Protein AF-A0A0N9UB00-F1 (afdb_monomer_lite)

Sequence (100 aa):
MLTPPPKLEVSGDPWASEAGSKILNLLLACLRSSQEEGYLPGIDLKRYSFMYGSAVHGALSFILQNREMEESARWDASREAIDTLMDVIAATRCVECGSS

Foldseek 3Di:
DPDPPPPPPPVDDCLPDPVSVVVLVVLLVVLVVLVVVQWPPPDDSVVCSSVLSVQLVVQLVVLVPPPVDDPVRSVVSNVVSVVVSVVVRVVRGDPPPDDD

pLDDT: mean 78.71, std 13.79, range [39.59, 90.31]

Organism: Sphingopyxis macrogoltabida (NCBI:txid33050)

Structure (mmCIF, N/CA/C/O backbone):
data_AF-A0A0N9UB00-F1
#
_entry.id   AF-A0A0N9UB00-F1
#
loop_
_atom_site.group_PDB
_atom_site.id
_atom_site.type_symbol
_atom_site.label_atom_id
_atom_site.label_alt_id
_atom_site.label_comp_id
_atom_site.label_asym_id
_atom_site.label_entity_id
_atom_site.label_seq_id
_atom_site.pdbx_PDB_ins_code
_atom_site.Cartn_x
_atom_site.Cartn_y
_atom_site.Cartn_z
_atom_site.occupancy
_atom_site.B_iso_or_equiv
_atom_site.auth_seq_id
_atom_site.auth_comp_id
_atom_site.auth_asym_id
_atom_site.auth_atom_id
_atom_site.pdbx_PDB_model_num
ATOM 1 N N . MET A 1 1 ? 34.515 -9.883 -5.249 1.00 44.44 1 MET A N 1
ATOM 2 C CA . MET A 1 1 ? 33.652 -9.099 -4.340 1.00 44.44 1 MET A CA 1
ATOM 3 C C . MET A 1 1 ? 32.634 -8.368 -5.189 1.00 44.44 1 MET A C 1
ATOM 5 O O . MET A 1 1 ? 33.045 -7.698 -6.125 1.00 44.44 1 MET A O 1
ATOM 9 N N . LEU A 1 2 ? 31.341 -8.539 -4.907 1.00 57.75 2 LEU A N 1
ATOM 10 C CA . LEU A 1 2 ? 30.289 -7.712 -5.497 1.00 57.75 2 LEU A CA 1
ATOM 11 C C . LEU A 1 2 ? 30.378 -6.337 -4.833 1.00 57.75 2 LEU A C 1
ATOM 13 O O . LEU A 1 2 ? 30.244 -6.237 -3.614 1.00 57.75 2 LEU A O 1
ATOM 17 N N . THR A 1 3 ? 30.691 -5.305 -5.608 1.00 63.06 3 THR A N 1
ATOM 18 C CA .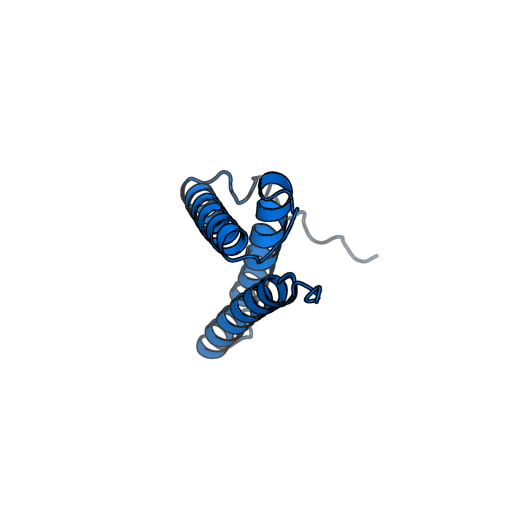 THR A 1 3 ? 30.658 -3.923 -5.128 1.00 63.06 3 THR A CA 1
ATOM 19 C C . THR A 1 3 ? 29.230 -3.639 -4.661 1.00 63.06 3 THR A C 1
ATOM 21 O O . THR A 1 3 ? 28.304 -3.885 -5.439 1.00 63.06 3 THR A O 1
ATOM 24 N N . PRO A 1 4 ? 29.008 -3.186 -3.413 1.00 54.44 4 PRO A N 1
ATOM 25 C CA . PRO A 1 4 ? 27.667 -2.821 -2.987 1.00 54.44 4 PRO A CA 1
ATOM 26 C C . PRO A 1 4 ? 27.141 -1.744 -3.944 1.00 54.44 4 PRO A C 1
ATOM 28 O O . PRO A 1 4 ? 27.926 -0.879 -4.354 1.00 54.44 4 PRO A O 1
ATOM 31 N N . PRO A 1 5 ? 25.857 -1.802 -4.343 1.00 54.06 5 PRO A N 1
ATOM 32 C CA . PRO A 1 5 ? 25.290 -0.772 -5.196 1.00 54.06 5 PRO A CA 1
ATOM 33 C C . PRO A 1 5 ? 25.541 0.597 -4.550 1.00 54.06 5 PRO A C 1
ATOM 35 O O . PRO A 1 5 ? 25.521 0.693 -3.314 1.00 54.06 5 PRO A O 1
ATOM 38 N N . PRO A 1 6 ? 25.836 1.640 -5.351 1.00 54.03 6 PRO A N 1
ATOM 39 C CA . PRO A 1 6 ? 26.011 2.983 -4.823 1.00 54.03 6 PRO A CA 1
ATOM 40 C C . PRO A 1 6 ? 24.818 3.283 -3.924 1.00 54.03 6 PRO A C 1
ATOM 42 O O . PRO A 1 6 ? 23.680 3.000 -4.304 1.00 54.03 6 PRO A O 1
ATOM 45 N N . LYS A 1 7 ? 25.089 3.771 -2.706 1.00 49.19 7 LYS A N 1
ATOM 46 C CA . LYS A 1 7 ? 24.031 4.179 -1.784 1.00 49.19 7 LYS A CA 1
ATOM 47 C C . LYS A 1 7 ? 23.116 5.101 -2.578 1.00 49.19 7 LYS A C 1
ATOM 49 O O . LYS A 1 7 ? 23.552 6.170 -2.995 1.00 49.19 7 LYS A O 1
ATOM 54 N N . LEU A 1 8 ? 21.888 4.654 -2.831 1.00 50.94 8 LEU A N 1
ATOM 55 C CA . LEU A 1 8 ? 20.814 5.537 -3.244 1.00 50.94 8 LEU A CA 1
ATOM 56 C C . LEU A 1 8 ? 20.717 6.555 -2.113 1.00 50.94 8 LEU A C 1
ATOM 58 O O . LEU A 1 8 ? 20.134 6.274 -1.068 1.00 50.94 8 LEU A O 1
ATOM 62 N N . GLU A 1 9 ? 21.361 7.707 -2.285 1.00 45.78 9 GLU A N 1
ATOM 63 C CA . GLU A 1 9 ? 21.137 8.898 -1.477 1.00 45.78 9 GLU A CA 1
ATOM 64 C C . GLU A 1 9 ? 19.727 9.416 -1.778 1.00 45.78 9 GLU A C 1
ATOM 66 O O . GLU A 1 9 ? 19.520 10.538 -2.216 1.00 45.78 9 GLU A O 1
ATOM 71 N N . VAL A 1 10 ? 18.715 8.590 -1.537 1.00 55.62 10 VAL A N 1
ATOM 72 C CA . VAL A 1 10 ? 17.367 9.072 -1.281 1.00 55.62 10 VAL A CA 1
ATOM 73 C C . VAL A 1 10 ? 17.294 9.218 0.235 1.00 55.62 10 VAL A C 1
ATOM 75 O O . VAL A 1 10 ? 16.621 8.475 0.937 1.00 55.62 10 VAL A O 1
ATOM 78 N N . SER A 1 11 ? 18.094 10.151 0.760 1.00 49.38 11 SER A N 1
ATOM 79 C CA . SER A 1 11 ? 18.148 10.513 2.184 1.00 49.38 11 SER A CA 1
ATOM 80 C C . SER A 1 11 ? 16.989 11.447 2.568 1.00 49.38 11 SER A C 1
ATOM 82 O O . SER A 1 11 ? 17.143 12.347 3.394 1.00 49.38 11 SER A O 1
ATOM 84 N N . GLY A 1 12 ? 15.828 11.264 1.948 1.00 63.62 12 GLY A N 1
ATOM 85 C CA . GLY A 1 12 ? 14.611 11.994 2.257 1.00 63.62 12 GLY A CA 1
ATOM 86 C C . GLY A 1 12 ? 13.487 10.997 2.448 1.00 63.62 12 GLY A C 1
ATOM 87 O O . GLY A 1 12 ? 13.320 10.099 1.626 1.00 63.62 12 GLY A O 1
ATOM 88 N N . ASP A 1 13 ? 12.726 11.153 3.529 1.00 69.00 13 ASP A N 1
ATOM 89 C CA . ASP A 1 13 ? 11.417 10.521 3.640 1.00 69.00 13 ASP A CA 1
ATOM 90 C C . ASP A 1 13 ? 10.626 10.839 2.350 1.00 69.00 13 ASP A C 1
ATOM 92 O O . ASP A 1 13 ? 10.404 12.021 2.063 1.00 69.00 13 ASP A O 1
ATOM 96 N N . PRO A 1 14 ? 10.239 9.835 1.536 1.00 65.19 14 PRO A N 1
ATOM 97 C CA . PRO A 1 14 ? 9.548 10.073 0.265 1.00 65.19 14 PRO A CA 1
ATOM 98 C C . PRO A 1 14 ? 8.217 10.818 0.462 1.00 65.19 14 PRO A C 1
ATOM 100 O O . PRO A 1 14 ? 7.726 11.486 -0.452 1.00 65.19 14 PRO A O 1
ATOM 103 N N . TRP A 1 15 ? 7.669 10.778 1.678 1.00 72.00 15 TRP A N 1
ATOM 104 C CA . TRP A 1 15 ? 6.443 11.461 2.072 1.00 72.00 15 TRP A CA 1
ATOM 105 C C . TRP 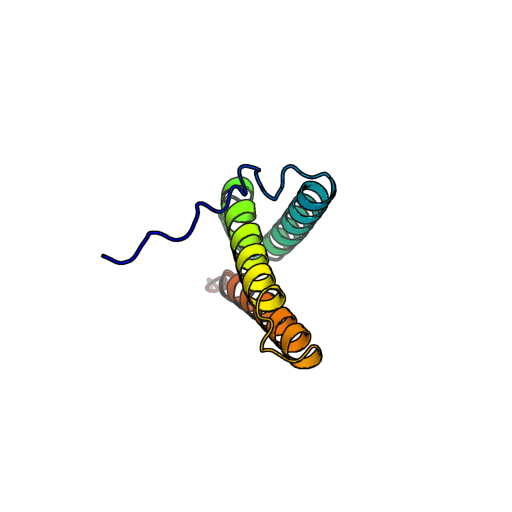A 1 15 ? 6.665 12.884 2.601 1.00 72.00 15 TRP A C 1
ATOM 107 O O . TRP A 1 15 ? 5.690 13.611 2.777 1.00 72.00 15 TRP A O 1
ATOM 117 N N . ALA A 1 16 ? 7.914 13.319 2.810 1.00 76.44 16 ALA A N 1
ATOM 118 C CA . ALA A 1 16 ? 8.222 14.661 3.316 1.00 76.44 16 ALA A CA 1
ATOM 119 C C . ALA A 1 16 ? 8.012 15.772 2.275 1.00 76.44 16 ALA A C 1
ATOM 121 O O . ALA A 1 16 ? 7.917 16.947 2.633 1.00 76.44 16 ALA A O 1
ATOM 122 N N . SER A 1 17 ? 7.930 15.424 0.987 1.00 80.12 17 SER A N 1
ATOM 123 C CA . SER A 1 17 ? 7.525 16.377 -0.049 1.00 80.12 17 SER A CA 1
ATOM 124 C C . SER A 1 17 ? 6.048 16.759 0.106 1.00 80.12 17 SER A C 1
ATOM 126 O O . SER A 1 17 ? 5.237 15.961 0.572 1.00 80.12 17 SER A O 1
ATOM 128 N N . GLU A 1 18 ? 5.657 17.960 -0.332 1.00 81.06 18 GLU A N 1
ATOM 129 C CA . GLU A 1 18 ? 4.247 18.380 -0.292 1.00 81.06 18 GLU A CA 1
ATOM 130 C C . GLU A 1 18 ? 3.341 17.406 -1.068 1.00 81.06 18 GLU A C 1
ATOM 132 O O . GLU A 1 18 ? 2.258 17.045 -0.604 1.00 81.06 18 GLU A O 1
ATOM 137 N N . ALA A 1 19 ? 3.802 16.9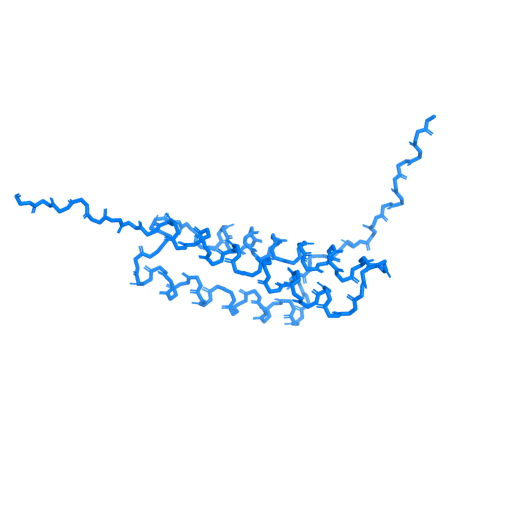40 -2.233 1.00 78.19 19 ALA A N 1
ATOM 138 C CA . ALA A 1 19 ? 3.090 15.957 -3.042 1.00 78.19 19 ALA A CA 1
ATOM 139 C C . ALA A 1 19 ? 2.982 14.600 -2.327 1.00 78.19 19 ALA A C 1
ATOM 141 O O . ALA A 1 19 ? 1.888 14.043 -2.243 1.00 78.19 19 ALA A O 1
ATOM 142 N N . GLY A 1 20 ? 4.087 14.107 -1.756 1.00 77.88 20 GLY A N 1
ATOM 143 C CA . GLY A 1 20 ? 4.110 12.875 -0.969 1.00 77.88 20 GLY A CA 1
ATOM 144 C C . GLY A 1 20 ? 3.143 12.946 0.212 1.00 77.88 20 GLY A C 1
ATOM 145 O O . GLY A 1 20 ? 2.279 12.086 0.356 1.00 77.88 20 GLY A O 1
ATOM 146 N N . SER A 1 21 ? 3.192 14.023 0.994 1.00 81.50 21 SER A N 1
ATOM 147 C CA . SER A 1 21 ? 2.289 14.238 2.127 1.00 81.50 21 SER A CA 1
ATOM 148 C C . SER A 1 21 ? 0.813 14.256 1.708 1.00 81.50 21 SER A C 1
ATOM 150 O O . SER A 1 21 ? -0.026 13.632 2.362 1.00 81.50 21 SER A O 1
ATOM 152 N N . LYS A 1 22 ? 0.464 14.898 0.583 1.00 84.81 22 LYS A N 1
ATOM 153 C CA . LYS A 1 22 ? -0.910 14.871 0.042 1.00 84.81 22 LYS A CA 1
ATOM 154 C C . LYS A 1 22 ? -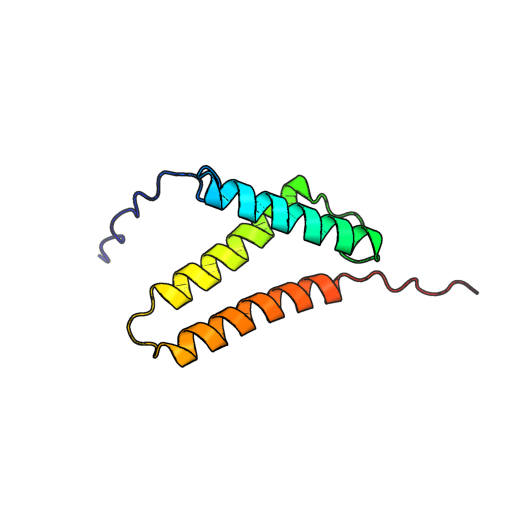1.358 13.454 -0.320 1.00 84.81 22 LYS A C 1
ATOM 156 O O . LYS A 1 22 ? -2.469 13.069 0.039 1.00 84.81 22 LYS A O 1
ATOM 161 N N . ILE A 1 23 ? -0.500 12.677 -0.981 1.00 82.12 23 ILE A N 1
ATOM 162 C CA . ILE A 1 23 ? -0.795 11.284 -1.349 1.00 82.12 23 ILE A CA 1
ATOM 163 C C . ILE A 1 23 ? -0.977 10.422 -0.094 1.00 82.12 23 ILE A C 1
ATOM 165 O O . ILE A 1 23 ? -1.949 9.674 -0.005 1.00 82.12 23 ILE A O 1
ATOM 169 N N . LEU A 1 24 ? -0.101 10.561 0.904 1.00 82.56 24 LEU A N 1
ATOM 170 C CA . LEU A 1 24 ? -0.202 9.815 2.160 1.00 82.56 24 LEU A CA 1
ATOM 171 C C . LEU A 1 24 ? -1.488 10.154 2.926 1.00 82.56 24 LEU A C 1
ATOM 173 O O . LEU A 1 24 ? -2.143 9.261 3.462 1.00 82.56 24 LEU A O 1
ATOM 177 N N . ASN A 1 25 ? -1.877 11.430 2.955 1.00 86.56 25 ASN A N 1
ATOM 178 C CA . ASN A 1 25 ? -3.125 11.863 3.581 1.00 86.56 25 ASN A CA 1
ATOM 179 C C . ASN A 1 25 ? -4.360 11.329 2.845 1.00 86.56 25 ASN A C 1
ATOM 181 O O . ASN A 1 25 ? -5.323 10.925 3.497 1.00 86.56 25 ASN A O 1
ATOM 185 N N . LEU A 1 26 ? -4.329 11.278 1.510 1.00 86.81 26 LEU A N 1
ATOM 186 C CA . LEU A 1 26 ? -5.398 10.667 0.721 1.00 86.81 26 LEU A CA 1
ATOM 187 C C . LEU A 1 26 ? -5.506 9.164 1.005 1.00 86.81 26 LEU A C 1
ATOM 189 O O . LEU A 1 26 ? -6.597 8.674 1.279 1.00 86.81 26 LEU A O 1
ATOM 193 N N . LEU A 1 27 ? -4.377 8.448 1.027 1.00 86.06 27 LEU A N 1
ATOM 194 C CA . LEU A 1 27 ? -4.340 7.032 1.395 1.00 86.06 27 LEU A CA 1
ATOM 195 C C . LEU A 1 27 ? -4.914 6.808 2.800 1.00 86.06 27 LEU A C 1
ATOM 197 O O . LEU A 1 27 ? -5.736 5.919 2.998 1.00 86.06 27 LEU A O 1
ATOM 201 N N . LEU A 1 28 ? -4.527 7.638 3.772 1.00 88.25 28 LEU A N 1
ATOM 202 C CA . LEU A 1 28 ? -5.076 7.599 5.127 1.00 88.25 28 LEU A CA 1
ATOM 203 C C . LEU A 1 28 ? -6.596 7.793 5.149 1.00 88.25 28 LEU A C 1
ATOM 205 O O . LEU A 1 28 ? -7.275 7.091 5.895 1.00 88.25 28 LEU A O 1
ATOM 209 N N . ALA A 1 29 ? -7.130 8.721 4.353 1.00 89.19 29 ALA A N 1
ATOM 210 C CA . ALA A 1 29 ? -8.570 8.932 4.244 1.00 89.19 29 ALA A CA 1
ATOM 211 C C . ALA A 1 29 ? -9.279 7.702 3.650 1.00 89.19 29 ALA A C 1
ATOM 213 O O . ALA A 1 29 ? -10.274 7.247 4.211 1.00 89.19 29 ALA A O 1
ATOM 214 N N . CYS A 1 30 ? -8.728 7.108 2.587 1.00 87.19 30 CYS A N 1
ATOM 215 C CA . CYS A 1 30 ? -9.271 5.891 1.978 1.00 87.19 30 CYS A CA 1
ATOM 216 C C . CYS A 1 30 ? -9.254 4.698 2.945 1.00 87.19 30 CYS A C 1
ATOM 218 O O . CYS A 1 30 ? -10.248 3.984 3.060 1.00 87.19 30 CYS A O 1
ATOM 220 N N . LEU A 1 31 ? -8.153 4.495 3.676 1.00 89.25 31 LEU A N 1
ATOM 221 C CA . LEU A 1 31 ? -8.038 3.416 4.661 1.00 89.25 31 LEU A CA 1
ATOM 222 C C . LEU A 1 31 ? -9.016 3.603 5.831 1.00 89.25 31 LEU A C 1
ATOM 224 O O . LEU A 1 31 ? -9.579 2.621 6.305 1.00 89.25 31 LEU A O 1
ATOM 228 N N . ARG A 1 32 ? -9.253 4.847 6.274 1.00 90.19 32 ARG A N 1
ATOM 229 C CA . ARG A 1 32 ? -10.265 5.159 7.301 1.00 90.19 32 ARG A CA 1
ATOM 230 C C . ARG A 1 32 ? -11.674 4.844 6.823 1.00 90.19 32 ARG A C 1
ATOM 232 O O . ARG A 1 32 ? -12.395 4.151 7.524 1.00 90.19 32 ARG A O 1
ATOM 239 N N . SER A 1 33 ? -12.025 5.283 5.617 1.00 90.25 33 SER A N 1
ATOM 240 C CA . SER A 1 33 ? -13.322 4.956 5.019 1.00 90.25 33 SER A CA 1
ATOM 241 C C . SER A 1 33 ? -13.488 3.442 4.840 1.00 90.25 33 SER A C 1
ATOM 243 O O . SER A 1 33 ? -14.535 2.894 5.156 1.00 90.25 33 SER A O 1
ATOM 245 N N . SER A 1 34 ? -12.426 2.734 4.444 1.00 89.69 34 SER A N 1
ATOM 246 C CA . SER A 1 34 ? -12.443 1.265 4.374 1.00 89.69 34 SER A CA 1
ATOM 247 C C . SER A 1 34 ? -12.673 0.632 5.753 1.00 89.69 34 SER A C 1
ATOM 249 O O . SER A 1 34 ? -13.402 -0.349 5.864 1.00 89.69 34 SER A O 1
ATOM 251 N N . GLN A 1 35 ? -12.094 1.199 6.817 1.00 90.31 35 GLN A N 1
ATOM 252 C CA . GLN A 1 35 ? -12.354 0.745 8.186 1.00 90.31 35 GLN A CA 1
ATOM 253 C C . GLN A 1 35 ? -13.796 0.950 8.637 1.00 90.31 35 GLN A C 1
ATOM 255 O O . GLN A 1 35 ? -14.359 0.062 9.274 1.00 90.31 35 GLN A O 1
ATOM 260 N N . GLU A 1 36 ? -14.396 2.087 8.297 1.00 89.50 36 GLU A N 1
ATOM 261 C CA . GLU A 1 36 ? -15.804 2.377 8.592 1.00 89.50 36 GLU A CA 1
ATOM 262 C C . GLU A 1 36 ? -16.748 1.362 7.919 1.00 89.50 36 GLU A C 1
ATOM 264 O O . GLU A 1 36 ? -17.762 0.989 8.503 1.00 89.50 36 GLU A O 1
ATOM 269 N N . GLU A 1 37 ? -16.361 0.829 6.757 1.00 89.69 37 GLU A N 1
ATOM 270 C CA . GLU A 1 37 ? -17.086 -0.215 6.015 1.00 89.69 37 GLU A CA 1
ATOM 271 C C . GLU A 1 37 ? -16.771 -1.658 6.481 1.00 89.69 37 GLU A C 1
ATOM 273 O O . GLU A 1 37 ? -17.236 -2.635 5.886 1.00 89.69 37 GLU A O 1
ATOM 278 N N . GLY A 1 38 ? -15.980 -1.827 7.548 1.00 89.81 38 GLY A N 1
ATOM 279 C CA . GLY A 1 38 ? -15.682 -3.131 8.156 1.00 89.81 38 GLY A CA 1
ATOM 280 C C . GLY A 1 38 ? -14.455 -3.864 7.595 1.00 89.81 38 GLY A C 1
ATOM 281 O O . GLY A 1 38 ? -14.238 -5.039 7.913 1.00 89.81 38 GLY A O 1
ATOM 282 N N . TYR A 1 39 ? -13.634 -3.196 6.782 1.00 89.94 39 TYR A N 1
ATOM 283 C CA . TYR A 1 39 ? -12.306 -3.684 6.396 1.00 89.94 39 TYR A CA 1
ATOM 284 C C . TYR A 1 39 ? -11.256 -3.285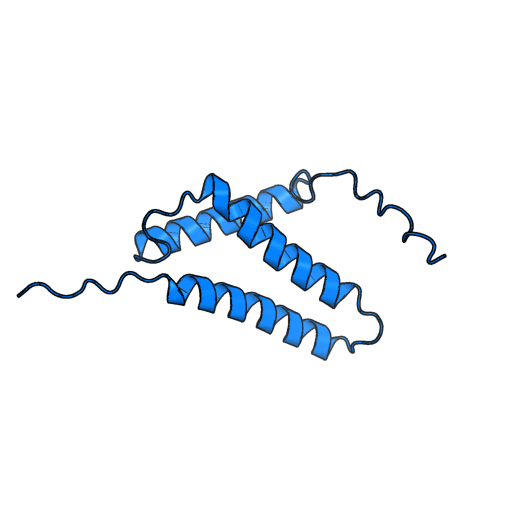 7.448 1.00 89.94 39 TYR A C 1
ATOM 286 O O . TYR A 1 39 ? -11.478 -2.411 8.273 1.00 89.94 39 TYR A O 1
ATOM 294 N N . LEU A 1 40 ? -10.085 -3.920 7.446 1.00 89.38 40 LEU A N 1
ATOM 295 C CA . LEU A 1 40 ? -8.946 -3.600 8.321 1.00 89.38 40 LEU A CA 1
ATOM 296 C C . LEU A 1 40 ? -9.298 -3.511 9.831 1.00 89.38 40 LEU A C 1
ATOM 298 O O . LEU A 1 40 ? -8.838 -2.581 10.507 1.00 89.38 40 LEU A O 1
ATOM 302 N N . PRO A 1 41 ? -10.100 -4.437 10.393 1.00 89.75 41 PRO A N 1
ATOM 303 C CA . PRO A 1 41 ? -10.618 -4.320 11.752 1.00 89.75 41 PRO A CA 1
ATOM 304 C C . PRO A 1 41 ? -9.485 -4.309 12.785 1.00 89.75 41 PRO A C 1
ATOM 306 O O . PRO A 1 41 ? -8.594 -5.157 12.773 1.00 89.75 41 PRO A O 1
ATOM 309 N N . GLY A 1 42 ? -9.510 -3.329 13.693 1.00 85.38 42 GLY A N 1
ATOM 310 C CA . GLY A 1 42 ? -8.543 -3.218 14.793 1.00 85.38 42 GLY A CA 1
ATOM 311 C C . GLY A 1 42 ? -7.115 -2.825 14.386 1.00 85.38 42 GLY A C 1
ATOM 312 O O . GLY A 1 42 ? -6.234 -2.776 15.244 1.00 85.38 42 GLY A O 1
ATOM 313 N N . ILE A 1 43 ? -6.867 -2.525 13.107 1.00 87.50 43 ILE A N 1
ATOM 314 C CA . ILE A 1 43 ? -5.551 -2.087 12.630 1.00 87.50 43 ILE A CA 1
ATOM 315 C C . ILE A 1 43 ? -5.316 -0.615 13.002 1.00 87.50 43 ILE A C 1
ATOM 317 O O . ILE A 1 43 ? -6.154 0.251 12.753 1.00 87.50 43 ILE A O 1
ATOM 321 N N . ASP A 1 44 ? -4.135 -0.308 13.547 1.00 87.81 44 ASP A N 1
ATOM 322 C CA . ASP A 1 44 ? -3.682 1.074 13.735 1.00 87.81 44 ASP A CA 1
ATOM 323 C C . ASP A 1 44 ? -3.282 1.689 12.387 1.00 87.81 44 ASP A C 1
ATOM 325 O O . ASP A 1 44 ? -2.163 1.511 11.895 1.00 87.81 44 ASP A O 1
ATOM 329 N N . LEU A 1 45 ? -4.197 2.453 11.794 1.00 83.56 45 LEU A N 1
ATOM 330 C CA . LEU A 1 45 ? -3.963 3.085 10.501 1.00 83.56 45 LEU A CA 1
ATOM 331 C C . LEU A 1 45 ? -2.795 4.066 10.495 1.00 83.56 45 LEU A C 1
ATOM 333 O O . LEU A 1 45 ? -2.203 4.244 9.439 1.00 83.56 45 LEU A O 1
ATOM 337 N N . LYS A 1 46 ? -2.419 4.695 11.616 1.00 79.56 46 LYS A N 1
ATOM 338 C CA . LYS A 1 46 ? -1.239 5.580 11.622 1.00 79.56 46 LYS A CA 1
ATOM 339 C C . LYS A 1 46 ? 0.046 4.782 11.444 1.00 79.56 46 LYS A C 1
ATOM 341 O O . LYS A 1 46 ? 0.966 5.244 10.777 1.00 79.56 46 LYS A O 1
ATOM 346 N N . ARG A 1 47 ? 0.101 3.587 12.033 1.00 78.62 47 ARG A N 1
ATOM 347 C CA . ARG A 1 47 ? 1.252 2.687 11.938 1.00 78.62 47 ARG A CA 1
ATOM 348 C C . ARG A 1 47 ? 1.317 1.973 10.589 1.00 78.62 47 ARG A C 1
ATOM 350 O O . ARG A 1 47 ? 2.406 1.784 10.056 1.00 78.62 47 ARG A O 1
ATOM 357 N N . TYR A 1 48 ? 0.167 1.585 10.044 1.00 81.06 48 TYR A N 1
ATOM 358 C CA . TYR A 1 48 ? 0.097 0.765 8.834 1.00 81.06 48 TYR A CA 1
ATOM 359 C C . TYR A 1 48 ? -0.074 1.564 7.535 1.00 81.06 48 TYR A C 1
ATOM 361 O O . TYR A 1 48 ? 0.296 1.058 6.478 1.00 81.06 48 TYR A O 1
ATOM 369 N N . SER A 1 49 ? -0.542 2.816 7.568 1.00 81.06 49 SER A N 1
ATOM 370 C CA . SER A 1 49 ? -0.649 3.651 6.359 1.00 81.06 49 SER A CA 1
ATOM 371 C C . SER A 1 49 ? 0.698 3.892 5.693 1.00 81.06 49 SER A C 1
ATOM 373 O O . SER A 1 49 ? 0.798 3.807 4.474 1.00 81.06 49 SER A O 1
ATOM 375 N N . PHE A 1 50 ? 1.745 4.127 6.488 1.00 81.62 50 PHE A N 1
ATOM 376 C CA . PHE A 1 50 ? 3.100 4.272 5.974 1.00 81.62 50 PHE A CA 1
ATOM 377 C C . PHE A 1 50 ? 3.570 2.985 5.293 1.00 81.62 50 PHE A C 1
ATOM 379 O O . PHE A 1 50 ? 4.187 3.044 4.233 1.00 81.62 50 PHE A O 1
ATOM 386 N N . MET A 1 51 ? 3.255 1.820 5.868 1.00 85.12 51 MET A N 1
ATOM 387 C CA . MET A 1 51 ? 3.598 0.520 5.289 1.00 85.12 51 MET A CA 1
ATOM 388 C C . MET A 1 51 ? 2.887 0.309 3.946 1.00 85.12 51 MET A C 1
ATOM 390 O O . MET A 1 51 ? 3.552 0.025 2.953 1.00 85.12 51 MET A O 1
ATOM 394 N N . TYR A 1 52 ? 1.564 0.500 3.895 1.00 83.50 52 TYR A N 1
ATOM 395 C CA . TYR A 1 52 ? 0.783 0.369 2.661 1.00 83.50 52 TYR A CA 1
ATOM 396 C C . TYR A 1 52 ? 1.226 1.372 1.593 1.00 83.50 52 TYR A C 1
ATOM 398 O O . TYR A 1 52 ? 1.458 0.994 0.446 1.00 83.50 52 TYR A O 1
ATOM 406 N N . GLY A 1 53 ? 1.424 2.633 1.981 1.00 82.00 53 GLY A N 1
ATOM 407 C CA . GLY A 1 53 ? 1.923 3.671 1.086 1.00 82.00 53 GLY A CA 1
ATOM 408 C C . GLY A 1 53 ? 3.303 3.326 0.541 1.00 82.00 53 GLY A C 1
ATOM 409 O O . GLY A 1 53 ? 3.534 3.445 -0.658 1.00 82.00 53 GLY A O 1
ATOM 410 N N . SER A 1 54 ? 4.216 2.856 1.396 1.00 83.19 54 SER A N 1
ATOM 411 C CA . SER A 1 54 ? 5.577 2.488 0.991 1.00 83.19 54 SER A CA 1
ATOM 412 C C . SER A 1 54 ? 5.603 1.259 0.085 1.00 83.19 54 SER A C 1
ATOM 414 O O . SER A 1 54 ? 6.418 1.212 -0.831 1.00 83.19 54 SER A O 1
ATOM 416 N N . ALA A 1 55 ? 4.705 0.291 0.294 1.00 85.25 55 ALA A N 1
ATOM 417 C CA . ALA A 1 55 ? 4.569 -0.872 -0.580 1.00 85.25 55 ALA A CA 1
ATOM 418 C C . ALA A 1 55 ? 4.139 -0.460 -1.998 1.00 85.25 55 ALA A C 1
ATOM 420 O O . ALA A 1 55 ? 4.801 -0.831 -2.967 1.00 85.25 55 ALA A O 1
ATOM 421 N N . VAL A 1 56 ? 3.100 0.376 -2.121 1.00 83.44 56 VAL A N 1
ATOM 422 C CA . VAL A 1 56 ? 2.643 0.901 -3.421 1.00 83.44 56 VAL A CA 1
ATOM 423 C C . VAL A 1 56 ? 3.705 1.783 -4.063 1.00 83.44 56 VAL A C 1
ATOM 425 O O . VAL A 1 56 ? 4.034 1.594 -5.230 1.00 83.44 56 VAL A O 1
ATOM 428 N N . HIS A 1 57 ? 4.293 2.714 -3.307 1.00 83.88 57 HIS A N 1
ATOM 429 C CA . HIS A 1 57 ? 5.370 3.567 -3.805 1.00 83.88 57 HIS A CA 1
ATOM 430 C C . HIS A 1 57 ? 6.559 2.736 -4.305 1.00 83.88 57 HIS A C 1
ATOM 432 O O . HIS A 1 57 ? 7.109 3.031 -5.365 1.00 83.88 57 HIS A O 1
ATOM 438 N N . GLY A 1 58 ? 6.956 1.696 -3.566 1.00 83.81 58 GLY A N 1
ATOM 439 C CA . GLY A 1 58 ? 8.026 0.778 -3.949 1.00 83.81 58 GLY A CA 1
ATOM 440 C C . GLY A 1 58 ? 7.712 0.020 -5.237 1.00 83.81 58 GLY A C 1
ATOM 441 O O . GLY A 1 58 ? 8.536 0.022 -6.150 1.00 83.81 58 GLY A O 1
ATOM 442 N N . ALA A 1 59 ? 6.511 -0.557 -5.343 1.00 84.44 59 ALA A N 1
ATOM 443 C CA . ALA A 1 59 ? 6.063 -1.261 -6.543 1.00 84.44 59 ALA A CA 1
ATOM 444 C C . ALA A 1 59 ? 6.036 -0.334 -7.769 1.00 84.44 59 ALA A C 1
ATOM 446 O O . ALA A 1 59 ? 6.638 -0.645 -8.795 1.00 84.44 59 ALA A O 1
ATOM 447 N N . LEU A 1 60 ? 5.428 0.849 -7.643 1.00 83.62 60 LEU A N 1
ATOM 448 C CA . LEU A 1 60 ? 5.373 1.838 -8.721 1.00 83.62 60 LEU A CA 1
ATOM 449 C C . LEU A 1 60 ? 6.762 2.351 -9.107 1.00 83.62 60 LEU A C 1
ATOM 451 O O . LEU A 1 60 ? 7.061 2.472 -10.291 1.00 83.62 60 LEU A O 1
ATOM 455 N N . SER A 1 61 ? 7.635 2.617 -8.132 1.00 82.56 61 SER A N 1
ATOM 456 C CA . SER A 1 61 ? 9.015 3.039 -8.404 1.00 82.56 61 SER A CA 1
ATOM 457 C C . SER A 1 61 ? 9.772 1.975 -9.190 1.00 82.56 61 SER A C 1
ATOM 459 O O . SER A 1 61 ? 10.456 2.307 -10.154 1.00 82.56 61 SER A O 1
ATOM 461 N N . PHE A 1 62 ? 9.618 0.703 -8.816 1.00 83.06 62 PHE A N 1
ATOM 462 C CA . PHE A 1 62 ? 10.231 -0.417 -9.523 1.00 83.06 62 PHE A CA 1
ATOM 463 C C . PHE A 1 62 ? 9.728 -0.520 -10.971 1.00 83.06 62 PHE A C 1
ATOM 465 O O . PHE A 1 62 ? 10.533 -0.623 -11.894 1.00 83.06 62 PHE A O 1
ATOM 472 N N . ILE A 1 63 ? 8.412 -0.410 -11.182 1.00 83.69 63 ILE A N 1
ATOM 473 C CA . ILE A 1 63 ? 7.789 -0.456 -12.513 1.00 83.69 63 ILE A CA 1
ATOM 474 C C . ILE A 1 63 ? 8.247 0.724 -13.383 1.00 83.69 63 ILE A C 1
ATOM 476 O O . ILE A 1 63 ? 8.642 0.533 -14.531 1.00 83.69 63 ILE A O 1
ATOM 480 N N . LEU A 1 64 ? 8.234 1.946 -12.845 1.00 77.38 64 LEU A N 1
ATOM 481 C CA . LEU A 1 64 ? 8.607 3.158 -13.582 1.00 77.38 64 LEU A CA 1
ATOM 482 C C . LEU A 1 64 ? 10.102 3.221 -13.912 1.00 77.38 64 LEU A C 1
ATOM 484 O O . LEU A 1 64 ? 10.482 3.779 -14.941 1.00 77.38 64 LEU A O 1
ATOM 488 N N . GLN A 1 65 ? 10.959 2.662 -13.055 1.00 81.88 65 GLN A N 1
ATOM 489 C CA . GLN A 1 65 ? 12.401 2.593 -13.297 1.00 81.88 65 GLN A CA 1
ATOM 490 C C . GLN A 1 65 ? 12.786 1.480 -14.279 1.00 81.88 65 GLN A C 1
ATOM 492 O O . GLN A 1 65 ? 13.904 1.503 -14.803 1.00 81.88 65 GLN A O 1
ATOM 497 N N . ASN A 1 66 ? 11.883 0.538 -14.567 1.00 82.69 66 ASN A N 1
ATOM 498 C CA . ASN A 1 66 ? 12.124 -0.516 -15.540 1.00 82.69 66 ASN A CA 1
ATOM 499 C C . ASN A 1 66 ? 12.063 0.036 -16.975 1.00 82.69 66 ASN A C 1
ATOM 501 O O . ASN A 1 66 ? 11.008 0.113 -17.605 1.00 82.69 66 ASN A O 1
ATOM 505 N N . ARG A 1 67 ? 13.235 0.413 -17.494 1.00 77.06 67 ARG A N 1
ATOM 506 C CA . ARG A 1 67 ? 13.401 0.971 -18.845 1.00 77.06 67 ARG A CA 1
ATOM 507 C C . ARG A 1 67 ? 13.183 -0.046 -19.967 1.00 77.06 67 ARG A C 1
ATOM 509 O O . ARG A 1 67 ? 13.029 0.376 -21.106 1.00 77.06 67 ARG A O 1
ATOM 516 N N . GLU A 1 68 ? 13.190 -1.3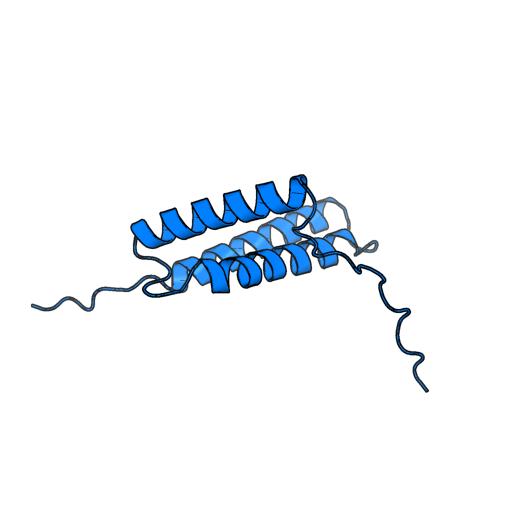42 -19.660 1.00 86.12 68 GLU A N 1
ATOM 517 C CA . GLU A 1 68 ? 12.969 -2.411 -20.642 1.00 86.12 68 GLU A CA 1
ATOM 518 C C . GLU A 1 68 ? 11.479 -2.688 -20.874 1.00 86.12 68 GLU A C 1
ATOM 520 O O . GLU A 1 68 ? 11.114 -3.293 -21.877 1.00 86.12 68 GLU A O 1
ATOM 525 N N . MET A 1 69 ? 10.604 -2.234 -19.970 1.00 85.56 69 MET A N 1
ATOM 526 C CA . MET A 1 69 ? 9.163 -2.349 -20.162 1.00 85.56 69 MET A CA 1
ATOM 527 C C . MET A 1 69 ? 8.631 -1.260 -21.094 1.00 85.56 69 MET A C 1
ATOM 529 O O . MET A 1 69 ? 8.880 -0.062 -20.905 1.00 85.56 69 MET A O 1
ATOM 533 N N . GLU A 1 70 ? 7.792 -1.682 -22.034 1.00 89.62 70 GLU A N 1
ATOM 534 C CA . GLU A 1 70 ? 6.958 -0.794 -22.842 1.00 89.62 70 GLU A CA 1
ATOM 535 C C . GLU A 1 70 ? 6.024 0.056 -21.963 1.00 89.62 70 GLU A C 1
ATOM 537 O O . GLU A 1 70 ? 5.642 -0.332 -20.856 1.00 89.62 70 GLU A O 1
ATOM 542 N N . GLU A 1 71 ? 5.648 1.239 -22.449 1.00 84.75 71 GLU A N 1
ATOM 543 C CA . GLU A 1 71 ? 4.849 2.204 -21.680 1.00 84.75 71 GLU A CA 1
ATOM 544 C C . GLU A 1 71 ? 3.470 1.656 -21.281 1.00 84.75 71 GLU A C 1
ATOM 546 O O . GLU A 1 71 ? 3.060 1.801 -20.128 1.00 84.75 71 GLU A O 1
ATOM 551 N N . SER A 1 72 ? 2.784 0.961 -22.194 1.00 87.62 72 SER A N 1
ATOM 552 C CA . SER A 1 72 ? 1.503 0.305 -21.899 1.00 87.62 72 SER A CA 1
ATOM 553 C C . SER A 1 72 ? 1.650 -0.773 -20.824 1.00 87.62 72 SER A C 1
ATOM 555 O O . SER A 1 72 ? 0.872 -0.803 -19.875 1.00 87.62 72 SER A O 1
ATOM 557 N N . ALA A 1 73 ? 2.705 -1.589 -20.907 1.00 87.44 73 ALA A N 1
ATOM 558 C CA . ALA A 1 73 ? 2.999 -2.619 -19.916 1.00 87.44 73 ALA A CA 1
ATOM 559 C C . ALA A 1 73 ? 3.307 -2.022 -18.531 1.00 87.44 73 ALA A C 1
ATOM 561 O O . ALA A 1 73 ? 2.922 -2.596 -17.514 1.00 87.44 73 ALA A O 1
ATOM 562 N N . ARG A 1 74 ? 3.962 -0.851 -18.464 1.00 85.12 74 ARG A N 1
ATOM 563 C CA . ARG A 1 74 ? 4.172 -0.116 -17.200 1.00 85.12 74 ARG A CA 1
ATOM 564 C C . ARG A 1 74 ? 2.858 0.349 -16.584 1.00 85.12 74 ARG A C 1
ATOM 566 O O . ARG A 1 74 ? 2.700 0.263 -15.366 1.00 85.12 74 ARG A O 1
ATOM 573 N N . TRP A 1 75 ? 1.917 0.824 -17.397 1.00 85.81 75 TRP A N 1
ATOM 574 C CA . TRP A 1 75 ? 0.598 1.221 -16.909 1.00 85.81 75 TRP A CA 1
ATOM 575 C C . TRP A 1 75 ? -0.212 0.026 -16.398 1.00 85.81 75 TRP A C 1
ATOM 577 O O . TRP A 1 75 ? -0.770 0.096 -15.303 1.00 85.81 75 TRP A O 1
ATOM 587 N N . ASP A 1 76 ? -0.211 -1.085 -17.136 1.00 89.00 76 ASP A N 1
ATOM 588 C CA . ASP A 1 76 ? -0.920 -2.301 -16.731 1.00 89.00 76 ASP A CA 1
ATOM 589 C C . ASP A 1 76 ? -0.348 -2.881 -15.429 1.00 89.00 76 ASP A C 1
ATOM 591 O O . ASP A 1 76 ? -1.104 -3.122 -14.489 1.00 89.00 76 ASP A O 1
ATOM 595 N N . ALA A 1 77 ? 0.980 -2.976 -15.301 1.00 86.56 77 ALA A N 1
ATOM 596 C CA . ALA A 1 77 ? 1.623 -3.410 -14.059 1.00 86.56 77 ALA A CA 1
ATOM 597 C C . ALA A 1 77 ? 1.343 -2.463 -12.876 1.00 86.56 77 ALA A C 1
ATOM 599 O O . ALA A 1 77 ? 1.207 -2.899 -11.733 1.00 86.56 77 ALA A O 1
ATOM 600 N N . SER A 1 78 ? 1.246 -1.152 -13.132 1.00 85.31 78 SER A N 1
ATOM 601 C CA . SER A 1 78 ? 0.910 -0.171 -12.090 1.00 85.31 78 SER A CA 1
ATOM 602 C C . SER A 1 78 ? -0.519 -0.360 -11.586 1.00 85.31 78 SER A C 1
ATOM 604 O O . SER A 1 78 ? -0.758 -0.271 -10.382 1.00 85.31 78 SER A O 1
ATOM 606 N N . ARG A 1 79 ? -1.459 -0.653 -12.494 1.00 87.44 79 ARG A N 1
ATOM 607 C CA . ARG A 1 79 ? -2.838 -1.002 -12.138 1.00 87.44 79 ARG A CA 1
ATOM 608 C C . ARG A 1 79 ? -2.872 -2.285 -11.310 1.00 87.44 79 ARG A C 1
ATOM 610 O O . ARG A 1 79 ? -3.464 -2.279 -10.240 1.00 87.44 79 ARG A O 1
ATOM 617 N N . GLU A 1 80 ? -2.168 -3.328 -11.742 1.00 90.06 80 GLU A N 1
ATOM 618 C CA . GLU A 1 80 ? -2.115 -4.616 -11.038 1.00 90.06 80 GLU A CA 1
ATOM 619 C C . GLU A 1 80 ? -1.546 -4.487 -9.614 1.00 90.06 80 GLU A C 1
ATOM 621 O O . GLU A 1 80 ? -2.056 -5.101 -8.676 1.00 90.06 80 GLU A O 1
ATOM 626 N N . ALA A 1 81 ? -0.541 -3.628 -9.410 1.00 87.62 81 ALA A N 1
ATOM 627 C CA . ALA A 1 81 ? -0.008 -3.339 -8.079 1.00 87.62 81 ALA A CA 1
ATOM 628 C C . ALA A 1 81 ? -1.043 -2.668 -7.155 1.00 87.62 81 ALA A C 1
ATOM 630 O O . ALA A 1 81 ? -1.083 -2.955 -5.956 1.00 87.62 81 ALA A O 1
ATOM 631 N N . ILE A 1 82 ? -1.880 -1.781 -7.701 1.00 85.50 82 ILE A N 1
ATOM 632 C CA . ILE A 1 82 ? -2.971 -1.134 -6.960 1.00 85.50 82 ILE A CA 1
ATOM 633 C C . ILE A 1 82 ? -4.080 -2.145 -6.662 1.00 85.50 82 ILE A C 1
ATOM 635 O O . ILE A 1 82 ? -4.513 -2.232 -5.515 1.00 85.50 82 ILE A O 1
ATOM 639 N N . ASP A 1 83 ? -4.495 -2.934 -7.654 1.00 89.25 83 ASP A N 1
ATOM 640 C CA . ASP A 1 83 ? -5.529 -3.963 -7.499 1.00 89.25 83 ASP A CA 1
ATOM 641 C C . ASP A 1 83 ? -5.120 -4.985 -6.431 1.00 89.25 83 ASP A C 1
ATOM 643 O O . ASP A 1 83 ? -5.890 -5.274 -5.519 1.00 89.25 83 ASP A O 1
ATOM 647 N N . THR A 1 84 ? -3.856 -5.414 -6.438 1.00 88.94 84 THR A N 1
ATOM 648 C CA . THR A 1 84 ? -3.300 -6.304 -5.408 1.00 88.94 84 THR A CA 1
ATOM 649 C C . THR A 1 84 ? -3.415 -5.703 -4.004 1.00 88.94 84 THR A C 1
ATOM 651 O O . THR A 1 84 ? -3.759 -6.405 -3.052 1.00 88.94 84 THR A O 1
ATOM 654 N N . LEU A 1 85 ? -3.143 -4.402 -3.834 1.00 87.56 85 LEU A N 1
ATOM 655 C CA . LEU A 1 85 ? -3.323 -3.747 -2.536 1.00 87.56 85 LEU A CA 1
ATOM 656 C C . LEU A 1 85 ? -4.799 -3.753 -2.116 1.00 87.56 85 LEU A C 1
ATOM 658 O O . LEU A 1 85 ? -5.105 -4.016 -0.949 1.00 87.56 85 LEU A O 1
ATOM 662 N N . MET A 1 86 ? -5.701 -3.453 -3.048 1.00 86.94 86 MET A N 1
ATOM 663 C CA . MET A 1 86 ? -7.138 -3.450 -2.783 1.00 86.94 86 MET A CA 1
ATOM 664 C C . MET A 1 86 ? -7.635 -4.843 -2.391 1.00 86.94 86 MET A C 1
ATOM 666 O O . MET A 1 86 ? -8.406 -4.950 -1.439 1.00 86.94 86 MET A O 1
ATOM 670 N N . ASP A 1 87 ? -7.129 -5.901 -3.023 1.00 89.62 87 ASP A N 1
ATOM 671 C CA . ASP A 1 87 ? -7.435 -7.289 -2.668 1.00 89.62 87 ASP A CA 1
ATOM 672 C C . ASP A 1 87 ? -6.934 -7.652 -1.265 1.00 89.62 87 ASP A C 1
ATOM 674 O O . ASP A 1 87 ? -7.654 -8.288 -0.492 1.00 89.62 87 ASP A O 1
ATOM 678 N N . VAL A 1 88 ? -5.734 -7.199 -0.880 1.00 87.69 88 VAL A N 1
ATOM 679 C CA . VAL A 1 88 ? -5.219 -7.378 0.489 1.00 87.69 88 VAL A CA 1
ATOM 680 C C . VAL A 1 88 ? -6.126 -6.689 1.507 1.00 87.69 88 VAL A C 1
ATOM 682 O O . VAL A 1 88 ? -6.431 -7.277 2.544 1.00 87.69 88 VAL A O 1
ATOM 685 N N . ILE A 1 89 ? -6.577 -5.463 1.226 1.00 87.81 89 ILE A N 1
ATOM 686 C CA . ILE A 1 89 ? -7.524 -4.741 2.088 1.00 87.81 89 ILE A CA 1
ATOM 687 C C . ILE A 1 89 ? -8.858 -5.493 2.144 1.00 87.81 89 ILE A C 1
ATOM 689 O O . ILE A 1 89 ? -9.378 -5.731 3.234 1.00 87.81 89 ILE A O 1
ATOM 693 N N . ALA A 1 90 ? -9.392 -5.930 1.006 1.00 88.44 90 ALA A N 1
ATOM 694 C CA . ALA A 1 90 ? -10.647 -6.669 0.934 1.00 88.44 90 ALA A CA 1
ATOM 695 C C . ALA A 1 90 ? -10.594 -7.978 1.739 1.00 88.44 90 ALA A C 1
ATOM 697 O O . ALA A 1 90 ? -11.540 -8.299 2.461 1.00 88.44 90 ALA A O 1
ATOM 698 N N . ALA A 1 91 ? -9.462 -8.686 1.700 1.00 89.19 91 ALA A N 1
ATOM 699 C CA . ALA A 1 91 ? -9.233 -9.918 2.453 1.00 89.19 91 ALA A CA 1
ATOM 700 C C . ALA A 1 91 ? -9.239 -9.725 3.981 1.00 89.19 91 ALA A C 1
ATOM 702 O O . ALA A 1 91 ? -9.385 -10.695 4.721 1.00 89.19 91 ALA A O 1
ATOM 703 N N . THR A 1 92 ? -9.102 -8.489 4.472 1.00 88.50 92 THR A N 1
ATOM 704 C CA . THR A 1 92 ? -9.178 -8.192 5.912 1.00 88.50 92 THR A CA 1
ATOM 705 C C . THR A 1 92 ? -10.598 -8.006 6.433 1.00 88.50 92 THR A C 1
ATOM 707 O O . THR A 1 92 ? -10.770 -7.787 7.631 1.00 88.50 92 THR A O 1
ATOM 710 N N . ARG A 1 93 ? -11.618 -8.060 5.568 1.00 87.31 93 ARG A N 1
ATOM 711 C CA . ARG A 1 93 ? -13.008 -7.890 5.989 1.00 87.31 93 ARG A CA 1
ATOM 712 C C . ARG A 1 93 ? -13.346 -8.885 7.096 1.00 87.31 93 ARG A C 1
ATOM 714 O O . ARG A 1 93 ? -13.244 -10.097 6.904 1.00 87.31 93 ARG A O 1
ATOM 721 N N . CYS A 1 94 ? -13.796 -8.375 8.239 1.00 70.31 94 CYS A N 1
ATOM 722 C CA . CYS A 1 94 ? -14.375 -9.233 9.261 1.00 70.31 94 CYS A CA 1
ATOM 723 C C . CYS A 1 94 ? -15.690 -9.793 8.709 1.00 70.31 94 CYS A C 1
ATOM 725 O O . CYS A 1 94 ? -16.661 -9.059 8.533 1.00 70.31 94 CYS A O 1
ATOM 727 N N . VAL A 1 95 ? -15.732 -11.095 8.426 1.00 60.72 95 VAL A N 1
ATOM 728 C CA . VAL A 1 95 ? -17.009 -11.802 8.356 1.00 60.72 95 VAL A CA 1
ATOM 729 C C . VAL A 1 95 ? -17.451 -11.948 9.801 1.00 60.72 95 VAL A C 1
ATOM 731 O O . VAL A 1 95 ? -16.833 -12.694 10.560 1.00 60.72 95 VAL A O 1
ATOM 734 N N . GLU A 1 96 ? -18.475 -11.206 10.214 1.00 55.69 96 GLU A N 1
ATOM 735 C CA . GLU A 1 96 ? -19.193 -11.559 11.432 1.00 55.69 96 GLU A CA 1
ATOM 736 C C . GLU A 1 96 ? -19.611 -13.024 11.281 1.00 55.69 96 GLU A C 1
ATOM 738 O O . GLU A 1 96 ? -20.444 -13.369 10.442 1.00 55.69 96 GLU A O 1
ATOM 743 N N . CYS A 1 97 ? -18.968 -13.915 12.039 1.00 47.03 97 CYS A N 1
ATOM 744 C CA . CYS A 1 97 ? -19.450 -15.272 12.198 1.00 47.03 97 CYS A CA 1
ATOM 745 C C . CYS A 1 97 ? -20.782 -15.125 12.932 1.00 47.03 97 CYS A C 1
ATOM 747 O O . CYS A 1 97 ? -20.811 -14.868 14.138 1.00 47.03 97 CYS A O 1
ATOM 749 N N . GLY A 1 98 ? -21.865 -15.140 12.151 1.00 40.59 98 GLY A N 1
ATOM 750 C CA . GLY A 1 98 ? -23.221 -14.916 12.618 1.00 40.59 98 GLY A CA 1
ATOM 751 C C . GLY A 1 98 ? -23.491 -15.758 13.854 1.00 40.59 98 GLY A C 1
ATOM 752 O O . GLY A 1 98 ? -23.406 -16.982 13.821 1.00 40.59 98 GLY A O 1
ATOM 753 N N . SER A 1 99 ? -23.780 -15.079 14.957 1.00 44.16 99 SER A N 1
ATOM 754 C CA . SER A 1 99 ? -24.334 -15.715 16.142 1.00 44.16 99 SER A CA 1
ATOM 755 C C . SER A 1 99 ? -25.848 -15.712 15.983 1.00 44.16 99 SER A C 1
ATOM 757 O O . SER A 1 99 ? -26.480 -14.665 16.119 1.00 44.16 99 SER A O 1
ATOM 759 N N . SER A 1 100 ? -26.430 -16.865 15.674 1.00 39.59 100 SER A N 1
ATOM 760 C CA . SER A 1 100 ? -27.792 -17.244 16.068 1.00 39.59 100 SER A CA 1
ATOM 761 C C . SER A 1 100 ? -27.878 -18.760 16.112 1.00 39.59 100 SER A C 1
ATOM 763 O O . SER A 1 100 ? -27.516 -19.388 15.094 1.00 39.59 100 SER A O 1
#

Secondary structure (DSSP, 8-state):
--PPPP-----S-TTSSHHHHHHHHHHHHHHHHHHHTT-STT--HHHHHHHHHHHHHHHHHHHHH-TTS-HHHHHHHHHHHHHHHHHHHHTT--------

Radius of gyration: 17.21 Å; chains: 1; bounding box: 61×36×39 Å

InterPro domains:
  IPR036271 Tetracyclin repressor-like, C-terminal domain superfamily [SSF48498] (12-80)